Protein AF-A0A947MUD6-F1 (afdb_monomer_lite)

Secondary structure (DSSP, 8-state):
--PPPPS-GGGGSTT---TT-TTS---HHHHHHHHT-S-HHHHHHHHHHHHHHS-HHHHTTT--HHHHHHHHHHHHHHHGGGHHHHHHHHT-----SS----------

Radius of gyration: 16.31 Å; chains: 1; bounding box: 38×33×55 Å

Foldseek 3Di:
DPQDDAPDPCLVPFCDDDPLPVVDSHGSVNLLVQCPDPDLLSVLQSLLSLQARPDPSSSVVRDDLVVCQVSVVNNLQSNPPCQVVNCVVSVHDSQDPPHDPPPPPDDD

pLDDT: mean 92.12, std 12.06, range [49.0, 98.69]

Sequence (108 aa):
MNRLPPTSAALVLDETRPYFLWWTDATVGDLRKALRSQDTAVRAYWLGALLREANSRDLWLYTSPAELREMWPHLVRHLGASRAMWAWLLDVEDIPWPPVERTSAGPV

Structure (mmCIF, N/CA/C/O backbone):
data_AF-A0A947MUD6-F1
#
_entry.id   AF-A0A947MUD6-F1
#
loop_
_atom_site.group_PDB
_atom_site.id
_atom_site.type_symbol
_atom_site.label_atom_id
_atom_site.label_alt_id
_atom_site.label_comp_id
_atom_site.label_asym_id
_atom_site.label_entity_id
_atom_site.label_seq_id
_atom_site.pdbx_PDB_ins_code
_atom_site.Cartn_x
_atom_site.Cartn_y
_atom_site.Cartn_z
_atom_site.occupancy
_atom_site.B_iso_or_equiv
_atom_site.auth_seq_id
_atom_site.auth_comp_id
_atom_site.auth_asym_id
_atom_site.auth_atom_id
_atom_site.pdbx_PDB_model_num
ATOM 1 N N . MET A 1 1 ? -0.187 -22.288 6.520 1.00 49.00 1 MET A N 1
ATOM 2 C CA . MET A 1 1 ? 0.640 -21.196 7.081 1.00 49.00 1 MET A CA 1
ATOM 3 C C . MET A 1 1 ? -0.078 -20.578 8.270 1.00 49.00 1 MET A C 1
ATOM 5 O O . MET A 1 1 ? -1.201 -20.126 8.093 1.00 49.00 1 MET A O 1
ATOM 9 N N . ASN A 1 2 ? 0.542 -20.549 9.453 1.00 53.88 2 ASN A N 1
ATOM 10 C CA . ASN A 1 2 ? 0.014 -19.785 10.586 1.00 53.88 2 ASN A CA 1
ATOM 11 C C . ASN A 1 2 ? 0.314 -18.298 10.340 1.00 53.88 2 ASN A C 1
ATOM 13 O O . ASN A 1 2 ? 1.480 -17.913 10.255 1.00 53.88 2 ASN A O 1
ATOM 17 N N . ARG A 1 3 ? -0.718 -17.482 10.117 1.00 69.94 3 ARG A N 1
ATOM 18 C CA . ARG A 1 3 ? -0.555 -16.060 9.795 1.00 69.94 3 ARG A CA 1
ATOM 19 C C . ARG A 1 3 ? -0.224 -15.322 11.088 1.00 69.94 3 ARG A C 1
ATOM 21 O O . ARG A 1 3 ? -0.964 -15.447 12.060 1.00 69.94 3 ARG A O 1
ATOM 28 N N . LEU A 1 4 ? 0.886 -14.585 11.116 1.00 80.69 4 LEU A N 1
ATOM 29 C CA . LEU A 1 4 ? 1.165 -13.702 12.248 1.00 80.69 4 LEU A CA 1
ATOM 30 C C . LEU A 1 4 ? 0.017 -12.692 12.387 1.00 80.69 4 LEU A C 1
ATOM 32 O O . LEU A 1 4 ? -0.514 -12.253 11.359 1.00 80.69 4 LEU A O 1
ATOM 36 N N . PRO A 1 5 ? -0.371 -12.323 13.621 1.00 86.81 5 PRO A N 1
ATOM 37 C CA . PRO A 1 5 ? -1.348 -11.265 13.810 1.00 86.81 5 PRO A CA 1
ATOM 38 C C . PRO A 1 5 ? -0.831 -9.958 13.186 1.00 86.81 5 PRO A C 1
ATOM 40 O O . PRO A 1 5 ? 0.391 -9.764 13.082 1.00 86.81 5 PRO A O 1
ATOM 43 N N . PRO A 1 6 ? -1.742 -9.065 12.768 1.00 90.69 6 PRO A N 1
ATOM 44 C CA . PRO A 1 6 ? -1.354 -7.766 12.243 1.00 90.69 6 PRO A CA 1
ATOM 45 C C . PRO A 1 6 ? -0.584 -6.967 13.295 1.00 90.69 6 PRO A C 1
ATOM 47 O O . PRO A 1 6 ? -0.728 -7.192 14.498 1.00 90.69 6 PRO A O 1
ATOM 50 N N . THR A 1 7 ? 0.217 -6.006 12.841 1.00 93.31 7 THR A N 1
ATOM 51 C CA . THR A 1 7 ? 0.987 -5.109 13.718 1.00 93.31 7 THR A CA 1
ATOM 52 C C . THR A 1 7 ? 0.074 -4.365 14.695 1.00 93.31 7 THR A C 1
ATOM 54 O O . THR A 1 7 ? 0.455 -4.111 15.833 1.00 93.31 7 THR A O 1
ATOM 57 N N . SER A 1 8 ? -1.151 -4.050 14.268 1.00 94.25 8 SER A N 1
ATOM 58 C CA . SER A 1 8 ? -2.200 -3.501 15.120 1.00 94.25 8 SER A CA 1
ATOM 59 C C . SER A 1 8 ? -3.557 -4.078 14.737 1.00 94.25 8 SER A C 1
ATOM 61 O O . SER A 1 8 ? -3.897 -4.160 13.556 1.00 94.25 8 SER A O 1
ATOM 63 N N . ALA A 1 9 ? -4.364 -4.418 15.744 1.00 94.12 9 ALA A N 1
ATOM 64 C CA . ALA A 1 9 ? -5.753 -4.824 15.547 1.00 94.12 9 ALA A CA 1
ATOM 65 C C . ALA A 1 9 ? -6.618 -3.693 14.959 1.00 94.12 9 ALA A C 1
ATOM 67 O O . ALA A 1 9 ? -7.625 -3.971 14.322 1.00 94.12 9 ALA A O 1
ATOM 68 N N . ALA A 1 10 ? -6.217 -2.426 15.105 1.00 96.50 10 ALA A N 1
ATOM 69 C CA . ALA A 1 10 ? -6.958 -1.293 14.551 1.00 96.50 10 ALA A CA 1
ATOM 70 C C . ALA A 1 10 ? -6.947 -1.264 13.010 1.00 96.50 10 ALA A C 1
ATOM 72 O O . ALA A 1 10 ? -7.831 -0.677 12.401 1.00 96.50 10 ALA A O 1
ATOM 73 N N . LEU A 1 11 ? -6.007 -1.961 12.356 1.00 96.81 11 LEU A N 1
ATOM 74 C CA . LEU A 1 11 ? -5.903 -2.015 10.890 1.00 96.81 11 LEU A CA 1
ATOM 75 C C . LEU A 1 11 ? -7.093 -2.704 10.196 1.00 96.81 11 LEU A C 1
ATOM 77 O O . LEU A 1 11 ? -7.158 -2.729 8.971 1.00 96.81 11 LEU A O 1
ATOM 81 N N . VAL A 1 12 ? -8.046 -3.266 10.945 1.00 95.38 12 VAL A N 1
ATOM 82 C CA . VAL A 1 12 ? -9.304 -3.761 10.365 1.00 95.38 12 VAL A CA 1
ATOM 83 C C . VAL A 1 12 ? -10.469 -2.772 10.471 1.00 95.38 12 VAL A C 1
ATOM 85 O O . VAL A 1 12 ? -11.473 -2.991 9.788 1.00 95.38 12 VAL A O 1
ATOM 88 N N . LEU A 1 13 ? -10.335 -1.713 11.277 1.00 97.69 13 LEU 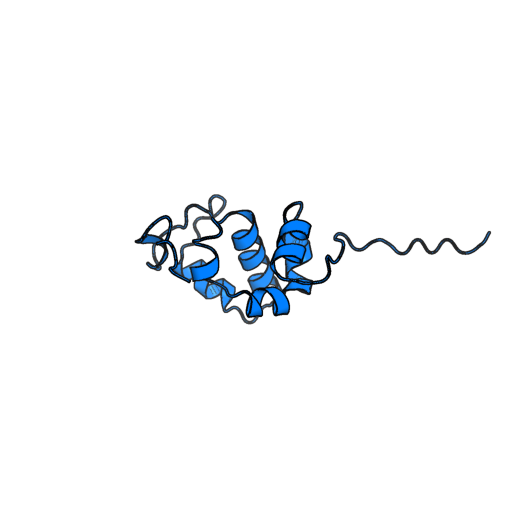A N 1
ATOM 89 C CA . LEU A 1 13 ? -11.371 -0.713 11.550 1.00 97.69 13 LEU A CA 1
ATOM 90 C C . LEU A 1 13 ? -11.284 0.431 10.542 1.00 97.69 13 LEU A C 1
ATOM 92 O O . LEU A 1 13 ? -10.201 0.984 10.348 1.00 97.69 13 LEU A O 1
ATOM 96 N N . ASP A 1 14 ? -12.408 0.795 9.926 1.00 98.25 14 ASP A N 1
ATOM 97 C CA . ASP A 1 14 ? -12.436 1.727 8.795 1.00 98.25 14 ASP A CA 1
ATOM 98 C C . ASP A 1 14 ? -11.951 3.129 9.164 1.00 98.25 14 ASP A C 1
ATOM 100 O O . ASP A 1 14 ? -11.307 3.765 8.343 1.00 98.25 14 ASP A O 1
ATOM 104 N N . GLU A 1 15 ? -12.181 3.582 10.392 1.00 98.06 15 GLU A N 1
ATOM 105 C CA . GLU A 1 15 ? -11.873 4.931 10.880 1.00 98.06 15 GLU A CA 1
ATOM 106 C C . GLU A 1 15 ? -10.393 5.103 11.248 1.00 98.06 15 GLU A C 1
ATOM 108 O O . GLU A 1 15 ? -9.928 6.206 11.537 1.00 98.06 15 GLU A O 1
ATOM 113 N N . THR A 1 16 ? -9.635 4.006 11.269 1.00 98.12 16 THR A N 1
ATOM 114 C CA . THR A 1 16 ? -8.227 4.029 11.655 1.00 98.12 16 THR A CA 1
ATOM 115 C C . THR A 1 16 ? -7.393 4.655 10.550 1.00 98.12 16 THR A C 1
ATOM 117 O O . THR A 1 16 ? -7.454 4.219 9.404 1.00 98.12 16 THR A O 1
ATOM 120 N N . ARG A 1 17 ? -6.535 5.619 10.898 1.00 97.62 17 ARG A N 1
ATOM 121 C CA . ARG A 1 17 ? -5.445 6.065 10.023 1.00 97.62 17 ARG A CA 1
ATOM 122 C C . ARG A 1 17 ? -4.308 5.034 10.074 1.00 97.62 17 ARG A C 1
ATOM 124 O O . ARG A 1 17 ? -3.707 4.867 11.139 1.00 97.62 17 ARG A O 1
ATOM 131 N N . PRO A 1 18 ? -3.997 4.315 8.980 1.00 97.56 18 PRO A N 1
ATOM 132 C CA . PRO A 1 18 ? -2.926 3.327 8.994 1.00 97.56 18 PRO A CA 1
ATOM 133 C C . PRO A 1 18 ? -1.567 3.998 9.207 1.00 97.56 18 PRO A C 1
ATOM 135 O O . PRO A 1 18 ? -1.273 5.013 8.578 1.00 97.56 18 PRO A O 1
ATOM 138 N N . TYR A 1 19 ? -0.702 3.397 10.030 1.00 96.81 19 TYR A N 1
ATOM 139 C CA . TYR A 1 19 ? 0.635 3.947 10.316 1.00 96.81 19 TYR A CA 1
ATOM 140 C C . TYR A 1 19 ? 1.483 4.154 9.050 1.00 96.81 19 TYR A C 1
ATOM 142 O O . TYR A 1 19 ? 2.331 5.039 9.004 1.00 96.81 19 TYR A O 1
ATOM 150 N N . PHE A 1 20 ? 1.253 3.329 8.026 1.00 96.62 20 PHE A N 1
ATOM 151 C CA . PHE A 1 20 ? 1.999 3.334 6.772 1.00 96.62 20 PHE A CA 1
ATOM 152 C C . PHE A 1 20 ? 1.473 4.350 5.748 1.00 96.62 20 PHE A C 1
ATOM 154 O O . PHE A 1 20 ? 2.056 4.467 4.681 1.00 96.62 20 PHE A O 1
ATOM 161 N N . LEU A 1 21 ? 0.397 5.093 6.038 1.00 96.88 21 LEU A N 1
ATOM 162 C CA . LEU A 1 21 ? -0.108 6.187 5.194 1.00 96.88 21 LEU A CA 1
ATOM 163 C C . LEU A 1 21 ? 0.279 7.556 5.775 1.00 96.88 21 LEU A C 1
ATOM 165 O O . LEU A 1 21 ? -0.533 8.470 5.888 1.00 96.88 21 LEU A O 1
ATOM 169 N N . TRP A 1 22 ? 1.534 7.709 6.190 1.00 94.75 22 TRP A N 1
ATOM 170 C CA . TRP A 1 22 ? 2.000 8.857 6.975 1.00 94.75 22 TRP A CA 1
ATOM 171 C C . TRP A 1 22 ? 1.914 10.214 6.246 1.00 94.75 22 TRP A C 1
ATOM 173 O O . TRP A 1 22 ? 1.841 11.250 6.904 1.00 94.75 22 TRP A O 1
ATOM 183 N N . TRP A 1 23 ? 1.863 10.235 4.910 1.00 96.25 23 TRP A N 1
ATOM 184 C CA . TRP A 1 23 ? 1.767 11.467 4.105 1.00 96.25 23 TRP A CA 1
ATOM 185 C C . TRP A 1 23 ? 0.333 11.976 3.898 1.00 96.25 23 TRP A C 1
ATOM 187 O O . TRP A 1 23 ? 0.139 13.025 3.288 1.00 96.25 23 TRP A O 1
ATOM 197 N N . THR A 1 24 ? -0.682 11.230 4.335 1.00 97.25 24 THR A N 1
ATOM 198 C CA . THR A 1 24 ? -2.095 11.562 4.113 1.00 97.25 24 THR A CA 1
ATOM 199 C C . THR A 1 24 ? -2.933 11.233 5.345 1.00 97.25 24 THR A C 1
ATOM 201 O O . THR A 1 24 ? -2.534 10.416 6.172 1.00 97.25 24 THR A O 1
ATOM 204 N N . ASP A 1 25 ? -4.107 11.848 5.465 1.00 97.44 25 ASP A N 1
ATOM 205 C CA . ASP A 1 25 ? -5.085 11.544 6.517 1.00 97.44 25 ASP A CA 1
ATOM 206 C C . ASP A 1 25 ? -6.077 10.442 6.112 1.00 97.44 25 ASP A C 1
ATOM 208 O O . ASP A 1 25 ? -7.061 10.204 6.808 1.00 97.44 25 ASP A O 1
ATOM 212 N N . ALA A 1 26 ? -5.819 9.749 4.997 1.00 98.31 26 ALA A N 1
ATOM 213 C CA . ALA A 1 26 ? -6.648 8.643 4.540 1.00 98.31 26 ALA A CA 1
ATOM 214 C C . ALA A 1 26 ? -6.761 7.534 5.596 1.00 98.31 26 ALA A C 1
ATOM 216 O O . ALA A 1 26 ? -5.776 7.079 6.188 1.00 98.31 26 ALA A O 1
ATOM 217 N N . THR A 1 27 ? -7.990 7.079 5.785 1.00 98.62 27 THR A N 1
ATOM 218 C CA . THR A 1 27 ? -8.337 6.005 6.707 1.00 98.62 27 THR A CA 1
ATOM 219 C C . THR A 1 27 ? -8.232 4.626 6.041 1.00 98.62 27 THR A C 1
ATOM 221 O O . THR A 1 27 ? -8.051 4.504 4.825 1.00 98.62 27 THR A O 1
ATOM 224 N N . VAL A 1 28 ? -8.370 3.550 6.820 1.00 98.56 28 VAL A N 1
ATOM 225 C CA . VAL A 1 28 ? -8.528 2.182 6.295 1.00 98.56 28 VAL A CA 1
ATOM 226 C C . VAL A 1 28 ? -9.725 2.099 5.340 1.00 98.56 28 VAL A C 1
ATOM 228 O O . VAL A 1 28 ? -9.621 1.457 4.291 1.00 98.56 28 VAL A O 1
ATOM 231 N N . GLY A 1 29 ? -10.838 2.763 5.662 1.00 98.69 29 GLY A N 1
ATOM 232 C CA . GLY A 1 29 ? -12.020 2.825 4.802 1.00 98.69 29 GLY A CA 1
ATOM 233 C C . GLY A 1 29 ? -11.717 3.484 3.454 1.00 98.69 29 GLY A C 1
ATOM 234 O O . GLY A 1 29 ? -12.079 2.947 2.401 1.00 98.69 29 GLY A O 1
ATOM 235 N N . ASP A 1 30 ? -10.972 4.592 3.468 1.00 98.69 30 ASP A N 1
ATOM 236 C CA . ASP A 1 30 ? -10.539 5.290 2.251 1.00 98.69 30 ASP A CA 1
ATOM 237 C C . ASP A 1 30 ? -9.599 4.427 1.407 1.00 98.69 30 ASP A C 1
ATOM 239 O O . ASP A 1 30 ? -9.790 4.308 0.194 1.00 98.69 30 ASP A O 1
ATOM 243 N N . LEU A 1 31 ? -8.635 3.754 2.046 1.00 98.62 31 LEU A N 1
ATOM 244 C CA . LEU A 1 31 ? -7.743 2.808 1.380 1.00 98.62 31 LEU A CA 1
ATOM 245 C C . LEU A 1 31 ? -8.546 1.687 0.707 1.00 98.62 31 LEU A C 1
ATOM 247 O O . LEU A 1 31 ? -8.386 1.441 -0.487 1.00 98.62 31 LEU A O 1
ATOM 251 N N . ARG A 1 32 ? -9.469 1.040 1.431 1.00 98.62 32 ARG A N 1
ATOM 252 C CA . ARG A 1 32 ? -10.338 -0.024 0.888 1.00 98.62 32 ARG A CA 1
ATOM 253 C C . ARG A 1 32 ? -11.203 0.464 -0.269 1.00 98.62 32 ARG A C 1
ATOM 255 O O . ARG A 1 32 ? -11.490 -0.302 -1.191 1.00 98.62 32 ARG A O 1
ATOM 262 N N . LYS A 1 33 ? -11.672 1.712 -0.222 1.00 98.56 33 LYS A N 1
ATOM 263 C CA . LYS A 1 33 ? -12.423 2.328 -1.320 1.00 98.56 33 LYS A CA 1
ATOM 264 C C . LYS A 1 33 ? -11.525 2.532 -2.537 1.00 98.56 33 LYS A C 1
ATOM 266 O O . LYS A 1 33 ? -11.913 2.159 -3.640 1.00 98.56 33 LYS A O 1
ATOM 271 N N . ALA A 1 34 ? -10.322 3.059 -2.340 1.00 98.38 34 ALA A N 1
ATOM 272 C CA . ALA A 1 34 ? -9.393 3.324 -3.425 1.00 98.38 34 ALA A CA 1
ATOM 273 C C . ALA A 1 34 ? -8.871 2.041 -4.095 1.00 98.38 34 ALA A C 1
ATOM 275 O O . ALA A 1 34 ? -8.773 1.984 -5.319 1.00 98.38 34 ALA A O 1
ATOM 276 N N . LEU A 1 35 ? -8.633 0.981 -3.317 1.00 98.12 35 LEU A N 1
ATOM 277 C CA . LEU A 1 35 ? -8.246 -0.340 -3.828 1.00 98.12 35 LEU A CA 1
ATOM 278 C C . LEU A 1 35 ? -9.351 -1.022 -4.657 1.00 98.12 35 LEU A C 1
ATOM 280 O O . LEU A 1 35 ? -9.050 -1.837 -5.524 1.00 98.12 35 LEU A O 1
ATOM 284 N N . ARG A 1 36 ? -10.619 -0.644 -4.447 1.00 97.88 36 ARG A N 1
ATOM 285 C CA . ARG A 1 36 ? -11.785 -1.105 -5.228 1.00 97.88 36 ARG A CA 1
ATOM 286 C C . ARG A 1 36 ? -12.211 -0.130 -6.334 1.00 97.88 36 ARG A C 1
ATOM 288 O O . ARG A 1 36 ? -13.263 -0.322 -6.945 1.00 97.88 36 ARG A O 1
ATOM 295 N N . SER A 1 37 ? -11.431 0.923 -6.578 1.00 98.06 37 SER A N 1
ATOM 296 C CA . SER A 1 37 ? -11.726 1.906 -7.623 1.00 98.06 37 SER A CA 1
ATOM 297 C C . SER A 1 37 ? -11.784 1.248 -9.005 1.00 98.06 37 SER A C 1
ATOM 299 O O . SER A 1 37 ? -10.973 0.384 -9.317 1.00 98.06 37 SER A O 1
ATOM 301 N N . GLN A 1 38 ? -12.701 1.690 -9.865 1.00 97.44 38 GLN A N 1
ATOM 302 C CA . GLN A 1 38 ? -12.711 1.278 -11.277 1.00 97.44 38 GLN A CA 1
ATOM 303 C C . GLN A 1 38 ? -11.552 1.907 -12.069 1.00 97.44 38 GLN A C 1
ATOM 305 O O . GLN A 1 38 ? -11.216 1.447 -13.155 1.00 97.44 38 GLN A O 1
ATOM 310 N N . ASP A 1 39 ? -10.921 2.948 -11.519 1.00 98.12 39 ASP A N 1
ATOM 311 C CA . ASP A 1 39 ? -9.730 3.557 -12.095 1.00 98.12 39 ASP A CA 1
ATOM 312 C C . ASP A 1 39 ? -8.470 2.777 -11.682 1.00 98.12 39 ASP A C 1
ATOM 314 O O . ASP A 1 39 ? -8.007 2.830 -10.535 1.00 98.12 39 ASP A O 1
ATOM 318 N N . THR A 1 40 ? -7.889 2.075 -12.655 1.00 98.06 40 THR A N 1
ATOM 319 C CA . THR A 1 40 ? -6.643 1.314 -12.519 1.00 98.06 40 THR A CA 1
ATOM 320 C C . THR A 1 40 ? -5.474 2.173 -12.037 1.00 98.06 40 THR A C 1
ATOM 322 O O . THR A 1 40 ? -4.639 1.689 -11.272 1.00 98.06 40 THR A O 1
ATOM 325 N N . ALA A 1 41 ? -5.395 3.448 -12.430 1.00 97.88 41 ALA A N 1
ATOM 326 C CA . ALA A 1 41 ? -4.320 4.336 -12.000 1.00 97.88 41 ALA A CA 1
ATOM 327 C C . ALA A 1 41 ? -4.419 4.651 -10.502 1.00 97.88 41 ALA A C 1
ATOM 329 O O . ALA A 1 41 ? -3.390 4.648 -9.818 1.00 97.88 41 ALA A O 1
ATOM 330 N N . VAL A 1 42 ? -5.641 4.849 -9.994 1.00 98.38 42 VAL A N 1
ATOM 331 C CA . VAL A 1 42 ? -5.913 5.010 -8.558 1.00 98.38 42 VAL A CA 1
ATOM 332 C C . VAL A 1 42 ? -5.524 3.737 -7.813 1.00 98.38 42 VAL A C 1
ATOM 334 O O . VAL A 1 42 ? -4.704 3.803 -6.898 1.00 98.38 42 VAL A O 1
ATOM 337 N N . ARG A 1 43 ? -6.026 2.569 -8.239 1.00 98.38 43 ARG A N 1
ATOM 338 C CA . ARG A 1 43 ? -5.679 1.281 -7.609 1.00 98.38 43 ARG A CA 1
ATOM 339 C C . ARG A 1 43 ? -4.169 1.069 -7.545 1.00 98.38 43 ARG A C 1
ATOM 341 O O . ARG A 1 43 ? -3.636 0.754 -6.485 1.00 98.38 43 ARG A O 1
ATOM 348 N N . ALA A 1 44 ? -3.472 1.298 -8.657 1.00 98.38 44 ALA A N 1
ATOM 349 C CA . ALA A 1 44 ? -2.030 1.109 -8.749 1.00 98.38 44 ALA A CA 1
ATOM 350 C C . ALA A 1 44 ? -1.241 2.049 -7.827 1.00 98.38 44 ALA A C 1
ATOM 352 O O . ALA A 1 44 ? -0.254 1.624 -7.229 1.00 98.38 44 ALA A O 1
ATOM 353 N N . TYR A 1 45 ? -1.667 3.309 -7.687 1.00 98.19 45 TYR A N 1
ATOM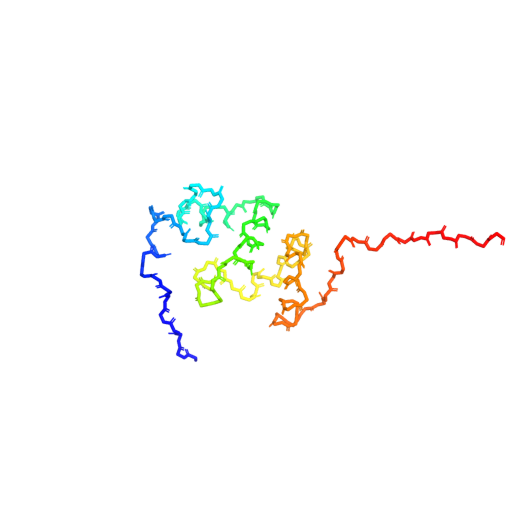 354 C CA . TYR A 1 45 ? -1.036 4.253 -6.761 1.00 98.19 45 TYR A CA 1
ATOM 355 C C . TYR A 1 45 ? -1.119 3.754 -5.310 1.00 98.19 45 TYR A C 1
ATOM 357 O O . TYR A 1 45 ? -0.098 3.687 -4.619 1.00 98.19 45 TYR A O 1
ATOM 365 N N . TRP A 1 46 ? -2.312 3.341 -4.870 1.00 98.56 46 TRP A N 1
ATOM 366 C CA . TRP A 1 46 ? -2.545 2.887 -3.496 1.00 98.56 46 TRP A CA 1
ATOM 367 C C . TRP A 1 46 ? -1.917 1.523 -3.196 1.00 98.56 46 TRP A C 1
ATOM 369 O O . TRP A 1 46 ? -1.320 1.353 -2.135 1.00 98.56 46 TRP A O 1
ATOM 379 N N . LEU A 1 47 ? -1.962 0.574 -4.135 1.00 98.44 47 LEU A N 1
ATOM 380 C CA . LEU A 1 47 ? -1.233 -0.693 -4.010 1.00 98.44 47 LEU A CA 1
ATOM 381 C C . LEU A 1 47 ? 0.283 -0.471 -3.969 1.00 98.44 47 LEU A C 1
ATOM 383 O O . LEU A 1 47 ? 0.971 -1.082 -3.156 1.00 98.44 47 LEU A O 1
ATOM 387 N N . GLY A 1 48 ? 0.813 0.430 -4.801 1.00 98.00 48 GLY A N 1
ATOM 388 C CA . GLY A 1 48 ? 2.233 0.776 -4.779 1.00 98.00 48 GLY A CA 1
ATOM 389 C C . GLY A 1 48 ? 2.659 1.354 -3.430 1.00 98.00 48 GLY A C 1
ATOM 390 O O . GLY A 1 48 ? 3.686 0.959 -2.888 1.00 98.00 48 GLY A O 1
ATOM 391 N N . ALA A 1 49 ? 1.852 2.253 -2.863 1.00 97.50 49 ALA A N 1
ATOM 392 C CA . ALA A 1 49 ? 2.062 2.776 -1.516 1.00 97.50 49 ALA A CA 1
ATOM 393 C C . ALA A 1 49 ? 2.064 1.667 -0.456 1.00 97.50 49 ALA A C 1
ATOM 395 O O . ALA A 1 49 ? 2.974 1.596 0.364 1.00 97.50 49 ALA A O 1
ATOM 396 N N . LEU A 1 50 ? 1.101 0.749 -0.523 1.00 97.69 50 LEU A N 1
ATOM 397 C CA . LEU A 1 50 ? 1.022 -0.376 0.400 1.00 97.69 50 LEU A CA 1
ATOM 398 C C . LEU A 1 50 ? 2.278 -1.267 0.339 1.00 97.69 50 LEU A C 1
ATOM 400 O O . LEU A 1 50 ? 2.803 -1.651 1.379 1.00 97.69 50 LEU A O 1
ATOM 404 N N . LEU A 1 51 ? 2.795 -1.545 -0.862 1.00 97.69 51 LEU A N 1
ATOM 405 C CA . LEU A 1 51 ? 3.995 -2.365 -1.070 1.00 97.69 51 LEU A CA 1
ATOM 406 C C . LEU A 1 51 ? 5.299 -1.707 -0.603 1.00 97.69 51 LEU A C 1
ATOM 408 O O . LEU A 1 51 ? 6.254 -2.415 -0.283 1.00 97.69 51 LEU A O 1
ATOM 412 N N . ARG A 1 52 ? 5.369 -0.373 -0.591 1.00 97.00 52 ARG A N 1
ATOM 413 C CA . ARG A 1 52 ? 6.561 0.354 -0.129 1.00 97.00 52 ARG A CA 1
ATOM 414 C C . ARG A 1 52 ? 6.585 0.552 1.381 1.00 97.00 52 ARG A C 1
ATOM 416 O O . ARG A 1 52 ? 7.656 0.508 1.975 1.00 97.00 52 ARG A O 1
ATOM 423 N N . GLU A 1 53 ? 5.424 0.797 1.980 1.00 96.88 53 GLU A N 1
ATOM 424 C CA . GLU A 1 53 ? 5.353 1.430 3.301 1.00 96.88 53 GLU A CA 1
ATOM 425 C C . GLU A 1 53 ? 4.819 0.490 4.392 1.00 96.88 53 GLU A C 1
ATOM 427 O O . GLU A 1 53 ? 5.138 0.661 5.570 1.00 96.88 53 GLU A O 1
ATOM 432 N N . ALA A 1 54 ? 3.991 -0.501 4.038 1.00 97.06 54 ALA A N 1
ATOM 433 C CA . ALA A 1 54 ? 3.404 -1.404 5.023 1.00 97.06 54 ALA A CA 1
ATOM 434 C C . ALA A 1 54 ? 4.353 -2.551 5.386 1.00 97.06 54 ALA A C 1
ATOM 436 O O . ALA A 1 54 ? 5.070 -3.096 4.547 1.00 97.06 54 ALA A O 1
ATOM 437 N N . ASN A 1 55 ? 4.285 -3.005 6.640 1.00 94.31 55 ASN A N 1
ATOM 438 C CA . ASN A 1 55 ? 4.882 -4.280 7.016 1.00 94.31 55 ASN A CA 1
ATOM 439 C C . ASN A 1 55 ? 4.258 -5.402 6.176 1.00 94.31 55 ASN A C 1
ATOM 441 O O . ASN A 1 55 ? 3.032 -5.483 6.055 1.00 94.31 55 ASN A O 1
ATOM 445 N N . SER A 1 56 ? 5.080 -6.321 5.667 1.00 89.75 56 SER A N 1
ATOM 446 C CA . SER A 1 56 ? 4.611 -7.423 4.821 1.00 89.75 56 SER A CA 1
ATOM 447 C C . SER A 1 56 ? 3.515 -8.271 5.476 1.00 89.75 56 SER A C 1
ATOM 449 O O . SER A 1 56 ? 2.725 -8.877 4.764 1.00 89.75 56 SER A O 1
ATOM 451 N N . ARG A 1 57 ? 3.414 -8.320 6.815 1.00 90.44 57 ARG A N 1
ATOM 452 C CA . ARG A 1 57 ? 2.307 -9.019 7.501 1.00 90.44 57 ARG A CA 1
ATOM 453 C C . ARG A 1 57 ? 0.953 -8.315 7.349 1.00 90.44 57 ARG A C 1
ATOM 455 O O . ARG A 1 57 ? -0.068 -8.996 7.278 1.00 90.44 57 ARG A O 1
ATOM 462 N N . ASP A 1 58 ? 0.960 -6.983 7.281 1.00 96.00 58 ASP A N 1
ATOM 463 C CA . ASP A 1 58 ? -0.235 -6.134 7.210 1.00 96.00 58 ASP A CA 1
ATOM 464 C C . ASP A 1 58 ? -0.680 -5.902 5.764 1.00 96.00 58 ASP A C 1
ATOM 466 O O . ASP A 1 58 ? -1.875 -5.800 5.504 1.00 96.00 58 ASP A O 1
ATOM 470 N N . LEU A 1 59 ? 0.267 -5.879 4.816 1.00 95.06 59 LEU A N 1
ATOM 471 C CA . LEU A 1 59 ? 0.018 -5.790 3.369 1.00 95.06 59 LEU A CA 1
ATOM 472 C C . LEU A 1 59 ? -1.125 -6.715 2.932 1.00 95.06 59 LEU A C 1
ATOM 474 O O . LEU A 1 59 ? -2.072 -6.309 2.259 1.00 95.06 59 LEU A O 1
ATOM 478 N N . TRP A 1 60 ? -1.054 -7.971 3.365 1.00 93.75 60 TRP A N 1
ATOM 479 C CA . TRP A 1 60 ? -1.979 -9.014 2.943 1.00 93.75 60 TRP A CA 1
ATOM 480 C C . TRP A 1 60 ? -3.399 -8.865 3.515 1.00 93.75 60 TRP A C 1
ATOM 482 O O . TRP A 1 60 ? -4.274 -9.664 3.180 1.00 93.75 60 TRP A O 1
ATOM 492 N N . LEU A 1 61 ? -3.647 -7.897 4.402 1.00 95.56 61 LEU A N 1
ATOM 493 C CA . LEU A 1 61 ? -5.004 -7.553 4.836 1.00 95.56 61 LEU A CA 1
ATOM 494 C C . LEU A 1 61 ? -5.812 -6.885 3.717 1.00 95.56 61 LEU A C 1
ATOM 496 O O . LEU A 1 61 ? -7.039 -6.928 3.755 1.00 95.56 61 LEU A O 1
ATOM 500 N N . TYR A 1 62 ? -5.136 -6.266 2.746 1.00 97.50 62 TYR A N 1
ATOM 501 C CA . TYR A 1 62 ? -5.776 -5.400 1.754 1.00 97.50 62 TYR A CA 1
ATOM 502 C C . TYR A 1 62 ? -5.592 -5.863 0.309 1.00 97.50 62 TYR A C 1
ATOM 504 O O . TYR A 1 62 ? -6.264 -5.346 -0.575 1.00 97.50 62 TYR A O 1
ATOM 512 N N . THR A 1 63 ? -4.690 -6.811 0.059 1.00 97.25 63 THR A N 1
ATOM 513 C CA . THR A 1 63 ? -4.413 -7.337 -1.283 1.00 97.25 63 THR A CA 1
ATOM 514 C C . THR A 1 63 ? -3.982 -8.803 -1.226 1.00 97.25 63 THR A C 1
ATOM 516 O O . THR A 1 63 ? -3.785 -9.377 -0.150 1.00 97.25 63 THR A O 1
ATOM 519 N N . SER A 1 64 ? -3.828 -9.426 -2.393 1.00 96.44 64 SER A N 1
ATOM 520 C CA . SER A 1 64 ? -3.380 -10.809 -2.547 1.00 96.44 64 SER A CA 1
ATOM 521 C C . SER A 1 64 ? -2.252 -10.914 -3.577 1.00 96.44 64 SER A C 1
ATOM 523 O O . SER A 1 64 ? -2.179 -10.083 -4.481 1.00 96.44 64 SER A O 1
ATOM 525 N N . PRO A 1 65 ? -1.408 -11.962 -3.523 1.00 96.81 65 PRO A N 1
ATOM 526 C CA . PRO A 1 65 ? -0.393 -12.178 -4.552 1.00 96.81 65 PRO A CA 1
ATOM 527 C C . PRO A 1 65 ? -0.973 -12.240 -5.971 1.00 96.81 65 PRO A C 1
ATOM 529 O O . PRO A 1 65 ? -0.358 -11.726 -6.895 1.00 96.81 65 PRO A O 1
ATOM 532 N N . ALA A 1 66 ? -2.162 -12.828 -6.152 1.00 97.56 66 ALA A N 1
ATOM 533 C CA . ALA A 1 66 ? -2.816 -12.905 -7.459 1.00 97.56 66 ALA A CA 1
ATOM 534 C C . ALA A 1 66 ? -3.164 -11.512 -8.009 1.00 97.56 66 ALA A C 1
ATOM 536 O O . ALA A 1 66 ? -2.821 -11.207 -9.148 1.00 97.56 66 ALA A O 1
ATOM 537 N N . GLU A 1 67 ? -3.756 -10.653 -7.176 1.00 97.69 67 GLU A N 1
ATOM 538 C CA . GLU A 1 67 ? -4.066 -9.270 -7.554 1.00 97.69 67 GLU A CA 1
ATOM 539 C C . GLU A 1 67 ? -2.797 -8.470 -7.875 1.00 97.69 67 GLU A C 1
ATOM 541 O O . GLU A 1 67 ? -2.760 -7.729 -8.855 1.00 97.69 67 GLU A O 1
ATOM 546 N N . LEU A 1 68 ? -1.734 -8.634 -7.081 1.00 97.94 68 LEU A N 1
ATOM 547 C CA . LEU A 1 68 ? -0.474 -7.930 -7.318 1.00 97.94 68 LEU A CA 1
ATOM 548 C C . LEU A 1 68 ? 0.180 -8.331 -8.644 1.00 97.94 68 LEU A C 1
ATOM 550 O O . LEU A 1 68 ? 0.724 -7.463 -9.325 1.00 97.94 68 LEU A O 1
ATOM 554 N N . ARG A 1 69 ? 0.106 -9.612 -9.031 1.00 98.19 69 ARG A N 1
ATOM 555 C CA . ARG A 1 69 ? 0.589 -10.073 -10.343 1.00 98.19 69 ARG A CA 1
ATOM 556 C C . ARG A 1 69 ? -0.221 -9.476 -11.488 1.00 98.19 69 ARG A C 1
ATOM 558 O O . ARG A 1 69 ? 0.366 -9.008 -12.455 1.00 98.19 69 ARG A O 1
ATOM 565 N N . GLU A 1 70 ? -1.546 -9.455 -11.367 1.00 97.44 70 GLU A N 1
ATOM 566 C CA . GLU A 1 70 ? -2.434 -8.858 -12.373 1.00 97.44 70 GLU A CA 1
ATOM 567 C C . GLU A 1 70 ? -2.156 -7.358 -12.551 1.00 97.44 70 GLU A C 1
ATOM 569 O O . GLU A 1 70 ? -2.051 -6.854 -13.667 1.00 97.44 70 GLU A O 1
ATOM 574 N N . MET A 1 71 ? -1.964 -6.645 -11.440 1.00 98.00 71 MET A N 1
ATOM 575 C CA . MET A 1 71 ? -1.715 -5.205 -11.435 1.00 98.00 71 MET A CA 1
ATOM 576 C C . MET A 1 71 ? -0.266 -4.827 -11.756 1.00 98.00 71 MET A C 1
ATOM 578 O O . MET A 1 71 ? 0.019 -3.638 -11.934 1.00 98.00 71 MET A O 1
ATOM 582 N N . TRP A 1 72 ? 0.647 -5.799 -11.841 1.00 97.81 72 TRP A N 1
ATOM 583 C CA . TRP A 1 72 ? 2.090 -5.574 -11.926 1.00 97.81 72 TRP A CA 1
ATOM 584 C C . TRP A 1 72 ? 2.510 -4.528 -12.973 1.00 97.81 72 TRP A C 1
ATOM 586 O O . TRP A 1 72 ? 3.221 -3.590 -12.593 1.00 97.81 72 TRP A O 1
ATOM 596 N N . PRO A 1 73 ? 2.003 -4.551 -14.228 1.00 96.81 73 PRO A N 1
ATOM 597 C CA . PRO A 1 73 ? 2.372 -3.557 -15.243 1.00 96.81 73 PRO A CA 1
ATOM 598 C C . PRO A 1 73 ? 2.05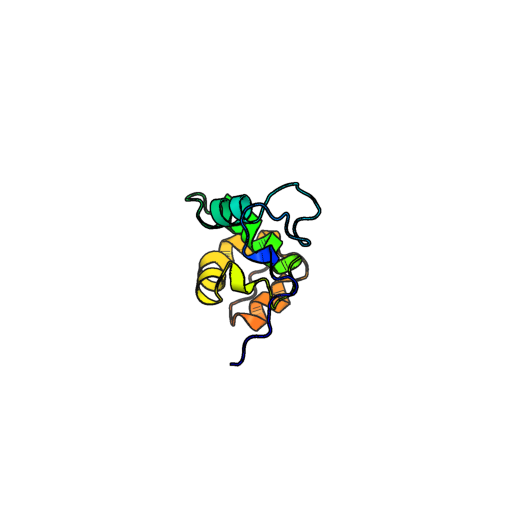6 -2.105 -14.850 1.00 96.81 73 PRO A C 1
ATOM 600 O O . PRO A 1 73 ? 2.694 -1.172 -15.332 1.00 96.81 73 PRO A O 1
ATOM 603 N N . HIS A 1 74 ? 1.083 -1.893 -13.962 1.00 97.44 74 HIS A N 1
ATOM 604 C CA . HIS A 1 74 ? 0.695 -0.571 -13.472 1.00 97.44 74 HIS A CA 1
ATOM 605 C C . HIS A 1 74 ? 1.399 -0.187 -12.163 1.00 97.44 74 HIS A C 1
ATOM 607 O O . HIS A 1 74 ? 1.515 1.005 -11.862 1.00 97.44 74 HIS A O 1
ATOM 613 N N . LEU A 1 75 ? 1.861 -1.175 -11.388 1.0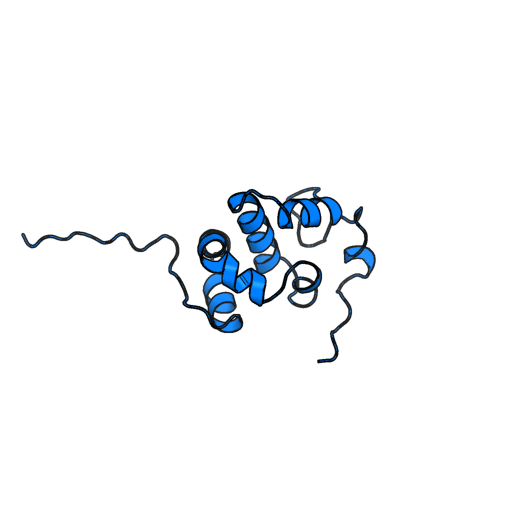0 97.38 75 LEU A N 1
ATOM 614 C CA . LEU A 1 75 ? 2.538 -0.978 -10.104 1.00 97.38 75 LEU A CA 1
ATOM 615 C C . LEU A 1 75 ? 3.984 -0.528 -10.269 1.00 97.38 75 LEU A C 1
ATOM 617 O O . LEU A 1 75 ? 4.432 0.313 -9.495 1.00 97.38 75 LEU A O 1
ATOM 621 N N . VAL A 1 76 ? 4.700 -1.048 -11.270 1.00 96.56 76 VAL A N 1
ATOM 622 C CA . VAL A 1 76 ? 6.161 -0.886 -11.422 1.00 96.56 76 VAL A CA 1
ATOM 623 C C . VAL A 1 76 ? 6.629 0.567 -11.325 1.00 96.56 76 VAL A C 1
ATOM 625 O O . VAL A 1 76 ? 7.638 0.842 -10.674 1.00 96.56 76 VAL A O 1
ATOM 628 N N . ARG A 1 77 ? 5.847 1.513 -11.862 1.00 96.31 77 ARG A N 1
ATOM 629 C CA . ARG A 1 77 ? 6.154 2.952 -11.816 1.00 96.31 77 ARG A CA 1
ATOM 630 C C . ARG A 1 77 ? 6.145 3.566 -10.419 1.00 96.31 77 ARG A C 1
ATOM 632 O O . ARG A 1 77 ? 6.707 4.637 -10.217 1.00 96.31 77 ARG A O 1
ATOM 639 N N . HIS A 1 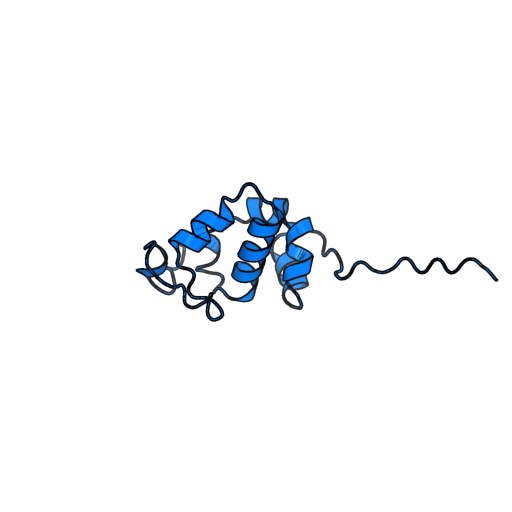78 ? 5.495 2.903 -9.470 1.00 97.38 78 HIS A N 1
ATOM 640 C CA . HIS A 1 78 ? 5.322 3.371 -8.102 1.00 97.38 78 HIS A CA 1
ATOM 641 C C . HIS A 1 78 ? 6.325 2.736 -7.138 1.00 97.38 78 HIS A C 1
ATOM 643 O O . HIS A 1 78 ? 6.468 3.227 -6.032 1.00 97.38 78 HIS A O 1
ATOM 649 N N . LEU A 1 79 ? 7.019 1.650 -7.486 1.00 96.06 79 LEU A N 1
ATOM 650 C CA . LEU A 1 79 ? 7.745 0.844 -6.489 1.00 96.06 79 LEU A CA 1
ATOM 651 C C . LEU A 1 79 ? 9.173 1.317 -6.185 1.00 96.06 79 LEU A C 1
ATOM 653 O O . LEU A 1 79 ? 9.727 0.950 -5.143 1.00 96.06 79 LEU A O 1
ATOM 657 N N . GLY A 1 80 ? 9.772 2.128 -7.060 1.00 93.88 80 GLY A N 1
ATOM 658 C CA . GLY A 1 80 ? 11.150 2.595 -6.896 1.00 93.88 80 GLY A CA 1
ATOM 659 C C . GLY A 1 80 ? 12.123 1.431 -6.660 1.00 93.88 80 GLY A C 1
ATOM 660 O O . GLY A 1 80 ? 12.082 0.423 -7.365 1.00 93.88 80 GLY A O 1
ATOM 661 N N . ALA A 1 81 ? 12.966 1.543 -5.629 1.00 93.25 81 ALA A N 1
ATOM 662 C CA . ALA A 1 81 ? 13.967 0.527 -5.290 1.00 93.25 81 ALA A CA 1
ATOM 663 C C . ALA A 1 81 ? 13.373 -0.822 -4.832 1.00 93.25 81 ALA A C 1
ATOM 665 O O . ALA A 1 81 ? 14.027 -1.853 -4.967 1.00 93.25 81 ALA A O 1
ATOM 666 N N . SER A 1 82 ? 12.130 -0.846 -4.333 1.00 94.81 82 SER A N 1
ATOM 667 C CA . SER A 1 82 ? 11.483 -2.089 -3.875 1.00 94.81 82 SER A CA 1
ATOM 668 C C . SER A 1 82 ? 10.995 -2.987 -5.021 1.00 94.81 82 SER A C 1
ATOM 670 O O . SER A 1 82 ? 10.655 -4.146 -4.789 1.00 94.81 82 SER A O 1
ATOM 672 N N . ARG A 1 83 ? 10.985 -2.476 -6.263 1.00 96.75 83 ARG A N 1
ATOM 673 C CA . ARG A 1 83 ? 10.458 -3.160 -7.456 1.00 96.75 83 ARG A CA 1
ATOM 674 C C . ARG A 1 83 ? 11.066 -4.548 -7.653 1.00 96.75 83 ARG A C 1
ATOM 676 O O . ARG A 1 83 ? 10.319 -5.517 -7.698 1.00 96.75 83 ARG A O 1
ATOM 683 N N . ALA A 1 84 ? 12.395 -4.649 -7.690 1.00 95.81 84 ALA A N 1
ATOM 684 C CA . ALA A 1 84 ? 13.085 -5.910 -7.965 1.00 95.81 84 ALA A CA 1
ATOM 685 C C . ALA A 1 84 ? 12.817 -6.978 -6.888 1.00 95.81 84 ALA A C 1
ATOM 687 O O . ALA A 1 84 ? 12.618 -8.149 -7.204 1.00 95.81 84 ALA A O 1
ATOM 688 N N . MET A 1 85 ? 12.745 -6.573 -5.614 1.00 96.44 85 MET A N 1
ATOM 689 C CA . MET A 1 85 ? 12.384 -7.469 -4.510 1.00 96.44 85 MET A CA 1
ATOM 690 C C . MET A 1 85 ? 10.961 -8.017 -4.682 1.00 96.44 85 MET A C 1
ATOM 692 O O . MET A 1 85 ? 10.740 -9.215 -4.513 1.00 96.44 85 MET A O 1
ATOM 696 N N . TRP A 1 86 ? 9.999 -7.155 -5.023 1.00 97.19 86 TRP A N 1
ATOM 697 C CA . TRP A 1 86 ? 8.614 -7.570 -5.246 1.00 97.19 86 TRP A CA 1
ATOM 698 C C . TRP A 1 86 ? 8.455 -8.425 -6.502 1.00 97.19 86 TRP A C 1
ATOM 700 O O . TRP A 1 86 ? 7.714 -9.402 -6.449 1.00 97.19 86 TRP A O 1
ATOM 710 N N . ALA A 1 87 ? 9.179 -8.119 -7.583 1.00 97.56 87 ALA A N 1
ATOM 711 C CA . ALA A 1 87 ? 9.201 -8.936 -8.794 1.00 97.56 87 ALA A CA 1
ATOM 712 C C . ALA A 1 87 ? 9.639 -10.370 -8.473 1.00 97.56 87 ALA A C 1
ATOM 714 O O . ALA A 1 87 ? 8.942 -11.333 -8.787 1.00 97.56 87 ALA A O 1
ATOM 715 N N . TRP A 1 88 ? 10.752 -10.490 -7.742 1.00 97.31 88 TRP A N 1
ATOM 716 C CA . TRP A 1 88 ? 11.280 -11.768 -7.280 1.00 97.31 88 TRP A CA 1
ATOM 717 C C . TRP A 1 88 ? 10.297 -12.510 -6.363 1.00 97.31 88 TRP A C 1
ATOM 719 O O . TRP A 1 88 ? 10.036 -13.691 -6.570 1.00 97.31 88 TRP A O 1
ATOM 729 N N . LEU A 1 89 ? 9.707 -11.830 -5.373 1.00 96.12 89 LEU A N 1
ATOM 730 C CA . LEU A 1 89 ? 8.791 -12.459 -4.414 1.00 96.12 89 LEU A CA 1
ATOM 731 C C . LEU A 1 89 ? 7.478 -12.927 -5.060 1.00 96.12 89 LEU A C 1
ATOM 733 O O . LEU A 1 89 ? 6.889 -13.919 -4.628 1.00 96.12 89 LEU A O 1
ATOM 737 N N . LEU A 1 90 ? 6.991 -12.187 -6.056 1.00 96.56 90 LEU A N 1
ATOM 738 C CA . LEU A 1 90 ? 5.755 -12.501 -6.768 1.00 96.56 90 LEU A CA 1
ATOM 739 C C . LEU A 1 90 ? 5.965 -13.499 -7.911 1.00 96.56 90 LEU A C 1
ATOM 741 O O . LEU A 1 90 ? 4.961 -13.991 -8.429 1.00 96.56 90 LEU A O 1
ATOM 745 N N . ASP A 1 91 ? 7.215 -13.827 -8.249 1.00 97.62 91 ASP A N 1
ATOM 746 C CA . ASP A 1 91 ? 7.590 -14.651 -9.403 1.00 97.62 91 ASP A CA 1
ATOM 747 C C . ASP A 1 91 ? 7.046 -14.059 -10.715 1.00 97.62 91 ASP A C 1
ATOM 749 O O . ASP A 1 91 ? 6.272 -14.674 -11.448 1.00 97.62 91 ASP A O 1
ATOM 753 N N . VAL A 1 92 ? 7.388 -12.790 -10.960 1.00 97.25 92 VAL A N 1
ATOM 754 C CA . VAL A 1 92 ? 7.037 -12.046 -12.179 1.00 97.25 92 VAL A CA 1
ATOM 755 C C . VAL A 1 92 ? 8.274 -11.405 -12.796 1.00 97.25 92 VAL A C 1
ATOM 757 O O . VAL A 1 92 ? 9.280 -11.177 -12.123 1.00 97.25 92 VAL A O 1
ATOM 760 N N . GLU A 1 93 ? 8.191 -11.078 -14.085 1.00 94.81 93 GLU A N 1
ATOM 761 C CA . GLU A 1 93 ? 9.262 -10.366 -14.778 1.00 94.81 93 GLU A CA 1
ATOM 762 C C . GLU A 1 93 ? 9.513 -8.990 -14.142 1.00 94.81 93 GLU A C 1
ATOM 764 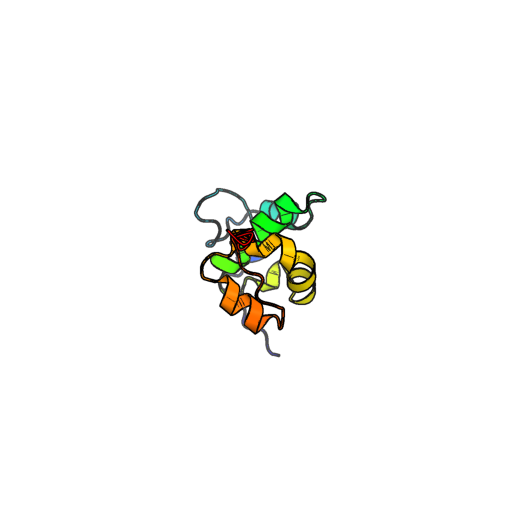O O . GLU A 1 93 ? 8.590 -8.198 -13.909 1.00 94.81 93 GLU A O 1
ATOM 769 N N . ASP A 1 94 ? 10.785 -8.689 -13.880 1.00 93.56 94 ASP A N 1
ATOM 770 C CA . ASP A 1 94 ? 11.198 -7.384 -13.382 1.00 93.56 94 ASP A CA 1
ATOM 771 C C . ASP A 1 94 ? 11.188 -6.346 -14.517 1.00 93.56 94 ASP A C 1
ATOM 773 O O . ASP A 1 94 ? 12.208 -6.066 -15.143 1.00 93.56 94 ASP A O 1
ATOM 777 N N . ILE A 1 95 ? 10.016 -5.767 -14.791 1.00 91.50 95 ILE A N 1
ATOM 778 C CA . ILE A 1 95 ? 9.832 -4.758 -15.845 1.00 91.50 95 ILE A CA 1
ATOM 779 C C . ILE A 1 95 ? 10.598 -3.482 -15.455 1.00 91.50 95 ILE A C 1
ATOM 781 O O . ILE A 1 95 ? 10.258 -2.877 -14.429 1.00 91.50 95 ILE A O 1
ATOM 785 N N . PRO A 1 96 ? 11.604 -3.034 -16.230 1.00 89.44 96 PRO A N 1
ATOM 786 C CA . PRO A 1 96 ? 12.371 -1.836 -15.906 1.00 89.44 96 PRO A CA 1
ATOM 787 C C . PRO A 1 96 ? 11.488 -0.584 -15.942 1.00 89.44 96 PRO A C 1
ATOM 789 O O . PRO A 1 96 ? 10.677 -0.396 -16.851 1.00 89.44 96 PRO A O 1
ATOM 792 N N . TRP A 1 97 ? 11.665 0.289 -14.947 1.00 89.06 97 TRP A N 1
ATOM 793 C CA . TRP A 1 97 ? 11.017 1.597 -14.892 1.00 89.06 97 TRP A CA 1
ATOM 794 C C . TRP A 1 97 ? 12.008 2.683 -14.432 1.00 89.06 97 TRP A C 1
ATOM 796 O O . TRP A 1 97 ? 12.645 2.486 -13.392 1.00 89.06 97 TRP A O 1
ATOM 806 N N . PRO A 1 98 ? 12.119 3.831 -15.132 1.00 88.88 98 PRO A N 1
ATOM 807 C CA . PRO A 1 98 ? 11.390 4.197 -16.354 1.00 88.88 98 PRO A CA 1
ATOM 808 C C . PRO A 1 98 ? 11.693 3.242 -17.524 1.00 88.88 98 PRO A C 1
ATOM 810 O O . PRO A 1 98 ? 12.721 2.561 -17.487 1.00 88.88 98 PRO A O 1
ATOM 813 N N . PRO A 1 99 ? 10.794 3.122 -18.523 1.00 85.38 99 PRO A N 1
ATOM 814 C CA . PRO A 1 99 ? 11.033 2.262 -19.675 1.00 85.38 99 PRO A CA 1
ATOM 815 C C . PRO A 1 99 ? 12.364 2.649 -20.313 1.00 85.38 99 PRO A C 1
ATOM 817 O O . PRO A 1 99 ? 12.615 3.836 -20.520 1.00 85.38 99 PRO A O 1
ATOM 820 N N . VAL A 1 100 ? 13.214 1.662 -20.602 1.00 81.75 100 VAL A N 1
ATOM 821 C CA . VAL A 1 100 ? 14.475 1.915 -21.305 1.00 81.75 100 VAL A CA 1
ATOM 822 C C . VAL A 1 100 ? 14.109 2.541 -22.645 1.00 81.75 100 VAL A C 1
ATOM 824 O O . VAL A 1 100 ? 13.451 1.898 -23.469 1.00 81.75 100 VAL A O 1
ATOM 827 N N . GLU A 1 101 ? 14.474 3.807 -22.842 1.00 74.94 101 GLU A N 1
ATOM 828 C CA . GLU A 1 101 ? 14.339 4.445 -24.143 1.00 74.94 101 GLU A CA 1
ATOM 829 C C . GLU A 1 101 ? 15.073 3.553 -25.140 1.00 74.94 101 GLU A C 1
ATOM 831 O O . GLU A 1 101 ? 16.265 3.274 -24.992 1.00 74.94 101 GLU A O 1
ATOM 836 N N . ARG A 1 102 ? 14.349 3.033 -26.137 1.00 60.19 102 ARG A N 1
ATOM 837 C CA . ARG A 1 102 ? 15.008 2.393 -27.268 1.00 60.19 102 ARG A CA 1
ATOM 838 C C . ARG A 1 102 ? 15.759 3.507 -27.976 1.00 60.19 102 ARG A C 1
ATOM 840 O O . ARG A 1 102 ? 15.165 4.206 -28.790 1.00 60.19 102 ARG A O 1
ATOM 847 N N . THR A 1 103 ? 17.034 3.688 -27.646 1.00 56.91 103 THR A N 1
ATOM 848 C CA . THR A 1 103 ? 17.939 4.521 -28.427 1.00 56.91 103 THR A CA 1
ATOM 849 C C . THR A 1 103 ? 17.928 3.953 -29.836 1.00 56.91 103 THR A C 1
ATOM 851 O O . THR A 1 103 ? 18.595 2.963 -30.131 1.00 56.91 103 THR A O 1
ATOM 854 N N . SER A 1 104 ? 17.127 4.546 -30.716 1.00 54.72 104 SER A N 1
ATOM 855 C CA . SER A 1 104 ? 17.223 4.365 -32.155 1.00 54.72 104 SER A CA 1
ATOM 856 C C . SER A 1 104 ? 18.509 5.041 -32.618 1.00 54.72 104 SER A C 1
ATOM 858 O O . SER A 1 104 ? 18.488 6.094 -33.245 1.00 54.72 104 SER A O 1
ATOM 860 N N . ALA A 1 105 ? 19.648 4.447 -32.266 1.00 53.78 105 ALA A N 1
ATOM 861 C CA . ALA A 1 105 ? 20.895 4.678 -32.964 1.00 53.78 105 ALA A CA 1
ATOM 862 C C . ALA A 1 105 ? 20.785 3.907 -34.284 1.00 53.78 105 ALA A C 1
ATOM 864 O O . ALA A 1 105 ? 21.118 2.725 -34.369 1.00 53.78 105 ALA A O 1
ATOM 865 N N . GLY A 1 106 ? 20.211 4.560 -35.297 1.00 53.62 106 GLY A N 1
ATOM 866 C CA . GLY A 1 106 ? 20.424 4.148 -36.680 1.00 53.62 106 GLY A CA 1
ATOM 867 C C . GLY A 1 106 ? 21.922 4.232 -37.002 1.00 53.62 106 GLY A C 1
ATOM 868 O O . GLY A 1 106 ? 22.609 5.071 -36.414 1.00 53.62 106 GLY A O 1
ATOM 869 N N . PRO A 1 107 ? 22.450 3.366 -37.882 1.00 57.19 107 PRO A N 1
ATOM 870 C CA . PRO A 1 107 ? 23.853 3.440 -38.259 1.00 57.19 107 PRO A CA 1
ATOM 871 C C . PRO A 1 107 ? 24.085 4.759 -39.008 1.00 57.19 107 PRO A C 1
ATOM 873 O O . PRO A 1 107 ? 23.405 5.024 -40.002 1.00 57.19 107 PRO A O 1
ATOM 876 N N . VAL A 1 108 ? 25.007 5.583 -38.505 1.00 57.62 108 VAL A N 1
ATOM 877 C CA . VAL A 1 108 ? 25.647 6.665 -39.270 1.00 57.62 108 VAL A CA 1
ATOM 878 C C . VAL A 1 108 ? 26.986 6.185 -39.799 1.00 57.62 108 VAL A C 1
ATOM 880 O O . VAL A 1 108 ? 27.684 5.468 -39.045 1.00 57.62 108 VAL A O 1
#